Protein 6AKL (pdb70)

Structure (mmCIF, N/CA/C/O backbone):
data_6AKL
#
_entry.id   6AKL
#
_cell.length_a   39.282
_cell.length_b   42.382
_cell.length_c   91.228
_cell.angle_alpha   90.00
_cell.angle_beta   90.00
_cell.angle_gamma   90.00
#
_symmetry.space_group_name_H-M   'P 21 21 21'
#
loop_
_entity.id
_entity.type
_entity.pdbx_description
1 polymer 'Suppressor of IKBKE 1'
2 polymer Striatin-3
3 water water
#
loop_
_atom_site.group_PDB
_atom_site.id
_atom_site.type_symbol
_atom_site.label_atom_id
_atom_site.label_alt_id
_atom_site.label_comp_id
_atom_site.label_asym_id
_atom_site.label_entity_id
_atom_site.label_seq_id
_atom_site.pdbx_PDB_ins_code
_atom_site.Cartn_x
_atom_site.Cartn_y
_atom_site.Cartn_z
_atom_site.occupancy
_atom_site.B_iso_or_equiv
_atom_site.auth_seq_id
_atom_site.auth_comp_id
_atom_site.auth_asym_id
_atom_site.auth_atom_id
_atom_site.pdbx_PDB_model_num
ATOM 1 N N . SER A 1 1 ? 41.908 9.369 47.777 1.00 62.23 68 SER A N 1
ATOM 2 C CA . SER A 1 1 ? 41.093 8.209 47.434 1.00 58.06 68 SER A CA 1
ATOM 3 C C . SER A 1 1 ? 41.846 6.901 47.630 1.00 50.62 68 SER A C 1
ATOM 4 O O . SER A 1 1 ? 43.034 6.813 47.336 1.00 51.75 68 SER A O 1
ATOM 7 N N . THR A 1 2 ? 41.148 5.877 48.120 1.00 41.77 69 THR A N 1
ATOM 8 C CA . THR A 1 2 ? 41.737 4.552 48.237 1.00 38.28 69 THR A CA 1
ATOM 9 C C . THR A 1 2 ? 41.217 3.573 47.185 1.00 35.31 69 THR A C 1
ATOM 10 O O . THR A 1 2 ? 41.783 2.481 47.046 1.00 30.78 69 THR A O 1
ATOM 14 N N . MET A 1 3 ? 40.201 3.962 46.402 1.00 27.49 70 MET A N 1
ATOM 15 C CA . MET A 1 3 ? 39.542 3.085 45.436 1.00 31.81 70 MET A CA 1
ATOM 16 C C . MET A 1 3 ? 40.391 2.748 44.209 1.00 30.44 70 MET A C 1
ATOM 17 O O . MET A 1 3 ? 39.981 1.885 43.422 1.00 30.92 70 MET A O 1
ATOM 22 N N . ALA A 1 4 ? 41.527 3.411 44.012 1.00 28.20 71 ALA A N 1
ATOM 23 C CA . ALA A 1 4 ? 42.491 3.103 42.936 1.00 33.45 71 ALA A CA 1
ATOM 24 C C . ALA A 1 4 ? 41.856 3.453 41.592 1.00 25.94 71 ALA A C 1
ATOM 25 O O . ALA A 1 4 ? 41.337 4.575 41.464 1.00 25.81 71 ALA A O 1
ATOM 27 N N . LEU A 1 5 ? 41.887 2.546 40.601 1.00 26.27 72 LEU A N 1
ATOM 28 C CA . LEU A 1 5 ? 41.446 2.858 39.246 1.00 25.45 72 LEU A CA 1
ATOM 29 C C . LEU A 1 5 ? 39.990 3.281 39.194 1.00 24.87 72 LEU A C 1
ATOM 30 O O . LEU A 1 5 ? 39.578 3.977 38.255 1.00 24.73 72 LEU A O 1
ATOM 35 N N . LEU A 1 6 ? 39.190 2.824 40.152 1.00 25.03 73 LEU A N 1
ATOM 36 C CA . LEU A 1 6 ? 37.755 3.028 40.107 1.00 25.64 73 LEU A CA 1
ATOM 37 C C . LEU A 1 6 ? 37.300 4.239 40.899 1.00 25.58 73 LEU A C 1
ATOM 38 O O . LEU A 1 6 ? 36.090 4.469 40.998 1.00 26.04 73 LEU A O 1
ATOM 43 N N . SER A 1 7 ? 38.229 5.028 41.431 1.00 25.76 74 SER A N 1
ATOM 44 C CA . SER A 1 7 ? 37.855 6.285 42.065 1.00 27.41 74 SER A CA 1
ATOM 45 C C . SER A 1 7 ? 37.231 7.211 41.029 1.00 33.48 74 SER A C 1
ATOM 46 O O . SER A 1 7 ? 37.534 7.128 39.836 1.00 26.19 74 SER A O 1
ATOM 49 N N . GLN A 1 8 ? 36.360 8.110 41.496 1.00 22.19 75 GLN A N 1
ATOM 50 C CA . GLN A 1 8 ? 35.635 8.983 40.577 1.00 26.06 75 GLN A CA 1
ATOM 51 C C . GLN A 1 8 ? 36.587 9.832 39.744 1.00 33.14 75 GLN A C 1
ATOM 52 O O . GLN A 1 8 ? 36.387 9.998 38.533 1.00 29.99 75 GLN A O 1
ATOM 54 N N . GLU A 1 9 ? 37.624 10.389 40.374 1.00 29.47 76 GLU A N 1
ATOM 55 C CA . GLU A 1 9 ? 38.570 11.211 39.629 1.00 31.97 76 GLU A CA 1
ATOM 56 C C . GLU A 1 9 ? 39.359 10.369 38.634 1.00 29.84 76 GLU A C 1
ATOM 57 O O . GLU A 1 9 ? 39.578 10.792 37.491 1.00 25.38 76 GLU A O 1
ATOM 63 N N . ASN A 1 10 ? 39.759 9.156 39.029 1.00 24.07 77 ASN A N 1
ATOM 64 C CA . ASN A 1 10 ? 40.590 8.349 38.145 1.00 25.73 77 ASN A CA 1
ATOM 65 C C . ASN A 1 10 ? 39.798 7.792 36.975 1.00 21.93 77 ASN A C 1
ATOM 66 O O . ASN A 1 10 ? 40.349 7.665 35.879 1.00 22.75 77 ASN A O 1
ATOM 71 N N . THR A 1 11 ? 38.520 7.450 37.177 1.00 21.24 78 THR A N 1
ATOM 72 C CA . THR A 1 11 ? 37.718 7.018 36.036 1.00 18.57 78 THR A CA 1
ATOM 73 C C . THR A 1 11 ? 37.455 8.171 35.077 1.00 15.80 78 THR A C 1
ATOM 74 O O . THR A 1 11 ? 37.382 7.944 33.869 1.00 16.68 78 THR A O 1
ATOM 78 N N . GLN A 1 12 ? 37.283 9.402 35.584 1.00 14.64 79 GLN A N 1
ATOM 79 C CA . GLN A 1 12 ? 37.154 10.550 34.678 1.00 16.34 79 GLN A CA 1
ATOM 80 C C . GLN A 1 12 ? 38.402 10.704 33.825 1.00 15.57 79 GLN A C 1
ATOM 81 O O . GLN A 1 12 ? 38.326 10.923 32.606 1.00 14.86 79 GLN A O 1
ATOM 87 N N . ILE A 1 13 ? 39.568 10.633 34.468 1.00 17.20 80 ILE A N 1
ATOM 88 C CA . ILE A 1 13 ? 40.836 10.715 33.752 1.00 15.53 80 ILE A CA 1
ATOM 89 C C . ILE A 1 13 ? 40.952 9.582 32.739 1.00 13.76 80 ILE A C 1
ATOM 90 O O . ILE A 1 13 ? 41.295 9.809 31.574 1.00 14.34 80 ILE A O 1
ATOM 95 N N . ARG A 1 14 ? 40.690 8.342 33.182 1.00 14.60 81 ARG A N 1
ATOM 96 C CA . ARG A 1 14 ? 40.807 7.167 32.328 1.00 17.80 81 ARG A CA 1
ATOM 97 C C . ARG A 1 14 ? 39.861 7.248 31.133 1.00 20.75 81 ARG A C 1
ATOM 98 O O . ARG A 1 14 ? 40.244 6.898 30.010 1.00 16.59 81 ARG A O 1
ATOM 106 N N . ASP A 1 15 ? 38.621 7.708 31.351 1.00 12.55 82 ASP A N 1
ATOM 107 C CA . ASP A 1 15 ? 37.679 7.843 30.239 1.00 11.99 82 ASP A CA 1
ATOM 108 C C . ASP A 1 15 ? 38.156 8.871 29.223 1.00 14.93 82 ASP A C 1
ATOM 109 O O . ASP A 1 15 ? 37.990 8.677 28.008 1.00 12.22 82 ASP A O 1
ATOM 114 N N . LEU A 1 16 ? 38.712 9.991 29.705 1.00 11.17 83 LEU A N 1
ATOM 115 C CA . LEU A 1 16 ? 39.226 10.996 28.783 1.00 10.63 83 LEU A CA 1
ATOM 116 C C . LEU A 1 16 ? 40.449 10.469 28.043 1.00 12.31 83 LEU A C 1
ATOM 117 O O . LEU A 1 16 ? 40.601 10.687 26.840 1.00 10.93 83 LEU A O 1
ATOM 122 N N . GLN A 1 17 ? 41.336 9.762 28.743 1.00 13.91 84 GLN A N 1
ATOM 123 C CA . GLN A 1 17 ? 42.486 9.188 28.054 1.00 11.00 84 GLN A CA 1
ATOM 124 C C . GLN A 1 17 ? 42.043 8.180 26.995 1.00 10.81 84 GLN A C 1
ATOM 125 O O . GLN A 1 17 ? 42.614 8.136 25.903 1.00 14.62 84 GLN A O 1
ATOM 131 N N . GLN A 1 18 ? 41.045 7.346 27.312 1.00 11.11 85 GLN A N 1
ATOM 132 C CA . GLN A 1 18 ? 40.566 6.356 26.345 1.00 13.22 85 GLN A CA 1
ATOM 133 C C . GLN A 1 18 ? 39.948 7.030 25.117 1.00 12.90 85 GLN A C 1
ATOM 134 O O . GLN A 1 18 ? 40.193 6.607 23.983 1.00 10.05 85 GLN A O 1
ATOM 140 N N . GLU A 1 19 ? 39.118 8.065 25.323 1.00 9.90 86 GLU A N 1
ATOM 141 C CA . GLU A 1 19 ? 38.500 8.727 24.172 1.00 10.52 86 GLU A CA 1
ATOM 142 C C . GLU A 1 19 ? 39.541 9.468 23.352 1.00 9.98 86 GLU A C 1
ATOM 143 O O . GLU A 1 19 ? 39.487 9.473 22.111 1.00 8.44 86 GLU A O 1
ATOM 149 N N . ASN A 1 20 ? 40.503 10.098 24.024 1.00 9.05 87 ASN A N 1
ATOM 150 C CA . ASN A 1 20 ? 41.539 10.802 23.281 1.00 11.22 87 ASN A CA 1
ATOM 151 C C . ASN A 1 20 ? 42.355 9.821 22.446 1.00 10.14 87 ASN A C 1
ATOM 152 O O . ASN A 1 20 ? 42.747 10.127 21.309 1.00 8.68 87 ASN A O 1
ATOM 157 N N A ARG A 1 21 ? 42.601 8.627 22.998 0.60 10.25 88 ARG A N 1
ATOM 158 N N B ARG A 1 21 ? 42.602 8.621 22.979 0.40 10.12 88 ARG A N 1
ATOM 159 C CA A ARG A 1 21 ? 43.262 7.554 22.262 0.60 9.71 88 ARG A CA 1
ATOM 160 C CA B ARG A 1 21 ? 43.295 7.608 22.190 0.40 9.87 88 ARG A CA 1
ATOM 161 C C A ARG A 1 21 ? 42.456 7.138 21.036 0.60 9.95 88 ARG A C 1
ATOM 162 C C B ARG A 1 21 ? 42.455 7.157 21.001 0.40 10.62 88 ARG A C 1
ATOM 163 O O A ARG A 1 21 ? 43.017 6.928 19.957 0.60 11.18 88 ARG A O 1
ATOM 164 O O B ARG A 1 21 ? 42.989 6.941 19.909 0.40 11.01 88 ARG A O 1
ATOM 179 N N . GLU A 1 22 ? 41.140 7.004 21.182 1.00 9.07 89 GLU A N 1
ATOM 180 C CA . GLU A 1 22 ? 40.313 6.620 20.035 1.00 8.77 89 GLU A CA 1
ATOM 181 C C . GLU A 1 22 ? 40.356 7.692 18.956 1.00 8.06 89 GLU A C 1
ATOM 182 O O . GLU A 1 22 ? 40.357 7.376 17.755 1.00 7.85 89 GLU A O 1
ATOM 188 N N . LEU A 1 23 ? 40.344 8.965 19.373 1.00 7.80 90 LEU A N 1
ATOM 189 C CA . LEU A 1 23 ? 40.426 10.067 18.411 1.00 7.31 90 LEU A CA 1
ATOM 190 C C . LEU A 1 23 ? 41.775 10.066 17.702 1.00 7.27 90 LEU A C 1
ATOM 191 O O . LEU A 1 23 ? 41.845 10.258 16.475 1.00 8.40 90 LEU A O 1
ATOM 196 N N A TRP A 1 24 ? 42.857 9.828 18.445 0.54 7.91 91 TRP A N 1
ATOM 197 N N B TRP A 1 24 ? 42.862 9.871 18.456 0.46 8.60 91 TRP A N 1
ATOM 198 C CA A TRP A 1 24 ? 44.180 9.765 17.829 0.54 12.44 91 TRP A CA 1
ATOM 199 C CA B TRP A 1 24 ? 44.186 9.750 17.847 0.46 12.74 91 TRP A CA 1
ATOM 200 C C A TRP A 1 24 ? 44.274 8.607 16.838 0.54 12.05 91 TRP A C 1
ATOM 201 C C B TRP A 1 24 ? 44.199 8.636 16.808 0.46 11.64 91 TRP A C 1
ATOM 202 O O A TRP A 1 24 ? 44.873 8.739 15.765 0.54 11.21 91 TRP A O 1
ATOM 203 O O B TRP A 1 24 ? 44.661 8.824 15.677 0.46 9.87 91 TRP A O 1
ATOM 224 N N . ILE A 1 25 ? 43.686 7.460 17.179 1.00 10.12 92 ILE A N 1
ATOM 225 C CA . ILE A 1 25 ? 43.679 6.324 16.257 1.00 8.50 92 ILE A CA 1
ATOM 226 C C . ILE A 1 25 ? 42.876 6.648 15.006 1.00 12.06 92 ILE A C 1
ATOM 227 O O . ILE A 1 25 ? 43.285 6.304 13.892 1.00 10.02 92 ILE A O 1
ATOM 232 N N A SER A 1 26 ? 41.732 7.312 15.167 0.69 9.41 93 SER A N 1
ATOM 233 N N B SER A 1 26 ? 41.732 7.310 15.178 0.31 9.65 93 SER A N 1
ATOM 234 C CA A SER A 1 26 ? 40.945 7.680 13.989 0.69 8.52 93 SER A CA 1
ATOM 235 C CA B SER A 1 26 ? 40.926 7.715 14.029 0.31 9.34 93 SER A CA 1
ATOM 236 C C A SER A 1 26 ? 41.687 8.691 13.125 0.69 7.83 93 SER A C 1
ATOM 237 C C B SER A 1 26 ? 41.684 8.687 13.139 0.31 8.42 93 SER A C 1
ATOM 238 O O A SER A 1 26 ? 41.612 8.631 11.892 0.69 8.13 93 SER A O 1
ATOM 239 O O B SER A 1 26 ? 41.612 8.600 11.907 0.31 8.37 93 SER A O 1
ATOM 244 N N . LEU A 1 27 ? 42.415 9.623 13.743 1.00 6.72 94 LEU A N 1
ATOM 245 C CA . LEU A 1 27 ? 43.218 10.557 12.950 1.00 6.73 94 LEU A CA 1
ATOM 246 C C . LEU A 1 27 ? 44.265 9.822 12.121 1.00 7.59 94 LEU A C 1
ATOM 247 O O . LEU A 1 27 ? 44.465 10.131 10.931 1.00 8.59 94 LEU A O 1
ATOM 252 N N . GLU A 1 28 ? 44.977 8.875 12.742 1.00 9.89 95 GLU A N 1
ATOM 253 C CA . GLU A 1 28 ? 45.961 8.082 12.007 1.00 12.51 95 GLU A CA 1
ATOM 254 C C . GLU A 1 28 ? 45.301 7.303 10.881 1.00 12.41 95 GLU A C 1
ATOM 255 O O . GLU A 1 28 ? 45.847 7.208 9.776 1.00 13.96 95 GLU A O 1
ATOM 261 N N . GLU A 1 29 ? 44.117 6.747 11.139 1.00 10.89 96 GLU A N 1
ATOM 262 C CA . GLU A 1 29 ? 43.392 6.025 10.099 1.00 9.23 96 GLU A CA 1
ATOM 263 C C . GLU A 1 29 ? 43.004 6.941 8.942 1.00 10.27 96 GLU A C 1
ATOM 264 O O . GLU A 1 29 ? 43.099 6.548 7.771 1.00 12.95 96 GLU A O 1
ATOM 270 N N . HIS A 1 30 ? 42.571 8.163 9.248 1.00 8.05 97 HIS A N 1
ATOM 271 C CA . HIS A 1 30 ? 42.266 9.138 8.204 1.00 8.92 97 HIS A CA 1
ATOM 272 C C . HIS A 1 30 ? 43.507 9.507 7.390 1.00 8.89 97 HIS A C 1
ATOM 273 O O . HIS A 1 30 ? 43.434 9.610 6.165 1.00 9.87 97 HIS A O 1
ATOM 280 N N . GLN A 1 31 ? 44.653 9.739 8.047 1.00 12.73 98 GLN A N 1
ATOM 281 C CA . GLN A 1 31 ? 45.871 10.047 7.285 1.00 10.00 98 GLN A CA 1
ATOM 282 C C . GLN A 1 31 ? 46.312 8.860 6.430 1.00 10.47 98 GLN A C 1
ATOM 283 O O . GLN A 1 31 ? 46.744 9.044 5.286 1.00 14.23 98 GLN A O 1
ATOM 289 N N . ASP A 1 32 ? 46.198 7.628 6.945 1.00 10.67 99 ASP A N 1
ATOM 290 C CA . ASP A 1 32 ? 46.526 6.460 6.124 1.00 17.27 99 ASP A CA 1
ATOM 291 C C . ASP A 1 32 ? 45.629 6.391 4.894 1.00 13.22 99 ASP A C 1
ATOM 292 O O . ASP A 1 32 ? 46.098 6.154 3.768 1.00 17.05 99 ASP A O 1
ATOM 297 N N . ALA A 1 33 ? 44.322 6.582 5.094 1.00 14.63 100 ALA A N 1
ATOM 298 C CA . ALA A 1 33 ? 43.380 6.572 3.978 1.00 15.30 100 ALA A CA 1
ATOM 299 C C . ALA A 1 33 ? 43.674 7.685 2.975 1.00 15.31 100 ALA A C 1
ATOM 300 O O . ALA A 1 33 ? 43.581 7.474 1.759 1.00 15.61 100 ALA A O 1
ATOM 302 N N . LEU A 1 34 ? 43.995 8.884 3.461 1.00 11.41 101 LEU A N 1
ATOM 303 C CA . LEU A 1 34 ? 44.282 10.003 2.565 1.00 9.33 101 LEU A CA 1
ATOM 304 C C . LEU A 1 34 ? 45.517 9.741 1.710 1.00 10.97 101 LEU A C 1
ATOM 305 O O . LEU A 1 34 ? 45.526 10.038 0.509 1.00 12.70 101 LEU A O 1
ATOM 310 N N . GLU A 1 35 ? 46.587 9.206 2.295 1.00 12.43 102 GLU A N 1
ATOM 311 C CA . GLU A 1 35 ? 47.755 9.028 1.435 1.00 11.29 102 GLU A CA 1
ATOM 312 C C . GLU A 1 35 ? 47.533 7.881 0.455 1.00 16.69 102 GLU A C 1
ATOM 313 O O . GLU A 1 35 ? 48.071 7.906 -0.655 1.00 16.95 102 GLU A O 1
ATOM 319 N N . LEU A 1 36 ? 46.671 6.918 0.798 1.00 13.34 103 LEU A N 1
ATOM 320 C CA . LEU A 1 36 ? 46.359 5.846 -0.141 1.00 19.44 103 LEU A CA 1
ATOM 321 C C . LEU A 1 36 ? 45.497 6.347 -1.300 1.00 20.52 103 LEU A C 1
ATOM 322 O O . LEU A 1 36 ? 45.734 5.979 -2.463 1.00 20.32 103 LEU A O 1
ATOM 327 N N A ILE A 1 37 ? 44.487 7.168 -1.009 0.56 18.34 104 ILE A N 1
ATOM 328 N N B ILE A 1 37 ? 44.499 7.187 -1.013 0.44 18.37 104 ILE A N 1
ATOM 329 C CA A ILE A 1 37 ? 43.655 7.716 -2.078 0.56 13.84 104 ILE A CA 1
ATOM 330 C CA B ILE A 1 37 ? 43.653 7.706 -2.087 0.44 14.24 104 ILE A CA 1
ATOM 331 C C A ILE A 1 37 ? 44.468 8.659 -2.959 0.56 14.95 104 ILE A C 1
ATOM 332 C C B ILE A 1 37 ? 44.417 8.710 -2.947 0.44 14.56 104 ILE A C 1
ATOM 333 O O A ILE A 1 37 ? 44.342 8.641 -4.193 0.56 13.24 104 ILE A O 1
ATOM 334 O O B ILE A 1 37 ? 44.196 8.789 -4.164 0.44 15.08 104 ILE A O 1
ATOM 343 N N . MET A 1 38 ? 45.339 9.469 -2.354 1.00 12.08 105 MET A N 1
ATOM 344 C CA . MET A 1 38 ? 46.165 10.368 -3.156 1.00 14.33 105 MET A CA 1
ATOM 345 C C . MET A 1 38 ? 47.064 9.585 -4.099 1.00 14.79 105 MET A C 1
ATOM 346 O O . MET A 1 38 ? 47.301 10.022 -5.229 1.00 16.04 105 MET A O 1
ATOM 351 N N A SER A 1 39 ? 47.548 8.418 -3.670 0.34 15.10 106 SER A N 1
ATOM 352 N N B SER A 1 39 ? 47.568 8.424 -3.657 0.66 13.72 106 SER A N 1
ATOM 353 C CA A SER A 1 39 ? 48.372 7.600 -4.554 0.34 16.04 106 SER A CA 1
ATOM 354 C CA B SER A 1 39 ? 48.367 7.580 -4.551 0.66 14.80 106 SER A CA 1
ATOM 355 C C A SER A 1 39 ? 47.570 7.094 -5.749 0.34 18.66 106 SER A C 1
ATOM 356 C C B SER A 1 39 ? 47.551 7.146 -5.761 0.66 18.71 106 SER A C 1
ATOM 357 O O A SER A 1 39 ? 48.092 7.026 -6.869 0.34 19.02 106 SER A O 1
ATOM 358 O O B SER A 1 39 ? 48.042 7.174 -6.897 0.66 18.92 106 SER A O 1
ATOM 363 N N . LYS A 1 40 ? 46.303 6.734 -5.533 1.00 18.84 107 LYS A N 1
ATOM 364 C CA . LYS A 1 40 ? 45.450 6.313 -6.644 1.00 18.89 107 LYS A CA 1
ATOM 365 C C . LYS A 1 40 ? 45.081 7.496 -7.532 1.00 22.34 107 LYS A C 1
ATOM 366 O O . LYS A 1 40 ? 45.050 7.368 -8.765 1.00 21.79 107 LYS A O 1
ATOM 372 N N . TYR A 1 41 ? 44.807 8.656 -6.923 1.00 17.02 108 TYR A N 1
ATOM 373 C CA . TYR A 1 41 ? 44.499 9.859 -7.694 1.00 16.13 108 TYR A CA 1
ATOM 374 C C . TYR A 1 41 ? 45.613 10.186 -8.683 1.00 20.32 108 TYR A C 1
ATOM 375 O O . TYR A 1 41 ? 45.353 10.526 -9.846 1.00 21.58 108 TYR A O 1
ATOM 384 N N . ARG A 1 42 ? 46.865 10.131 -8.230 1.00 16.52 109 ARG A N 1
ATOM 385 C CA . ARG A 1 42 ? 47.959 10.472 -9.134 1.00 18.62 109 ARG A CA 1
ATOM 386 C C . ARG A 1 42 ? 48.074 9.466 -10.276 1.00 30.30 109 ARG A C 1
ATOM 387 O O . ARG A 1 42 ? 48.280 9.854 -11.431 1.00 24.58 109 ARG A O 1
ATOM 395 N N . LYS A 1 43 ? 47.938 8.172 -9.980 1.00 20.88 110 LYS A N 1
ATOM 396 C CA . LYS A 1 43 ? 47.963 7.172 -11.046 1.00 21.47 110 LYS A CA 1
ATOM 397 C C . LYS A 1 43 ? 46.868 7.434 -12.073 1.00 27.02 110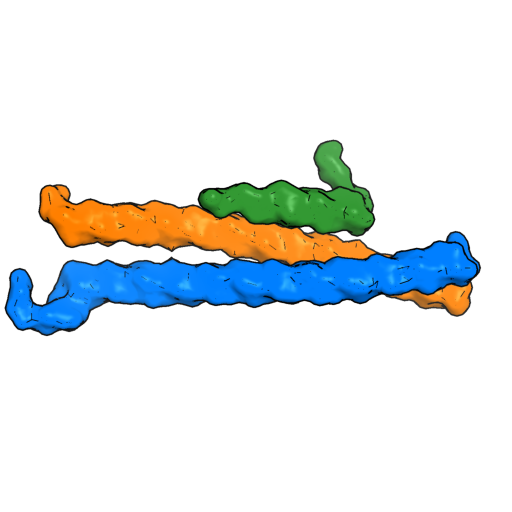 LYS A C 1
ATOM 398 O O . LYS A 1 43 ? 47.123 7.464 -13.284 1.00 33.72 110 LYS A O 1
ATOM 404 N N . GLN A 1 44 ? 45.631 7.603 -11.604 1.00 18.42 111 GLN A N 1
ATOM 405 C CA . GLN A 1 44 ? 44.511 7.855 -12.507 1.00 22.00 111 GLN A CA 1
ATOM 406 C C . GLN A 1 44 ? 44.730 9.121 -13.328 1.00 21.50 111 GLN A C 1
ATOM 407 O O . GLN A 1 44 ? 44.339 9.178 -14.503 1.00 30.17 111 GLN A O 1
ATOM 413 N N . MET A 1 45 ? 45.396 10.124 -12.748 1.00 21.49 112 MET A N 1
ATOM 414 C CA . MET A 1 45 ? 45.677 11.361 -13.472 1.00 27.50 112 MET A CA 1
ATOM 415 C C . MET A 1 45 ? 46.649 11.126 -14.621 1.00 26.28 112 MET A C 1
ATOM 416 O O . MET A 1 45 ? 46.537 11.757 -15.678 1.00 28.14 112 MET A O 1
ATOM 421 N N . LEU A 1 46 ? 47.623 10.237 -14.425 1.00 22.23 113 LEU A N 1
ATOM 422 C CA . LEU A 1 46 ? 48.503 9.863 -15.531 1.00 28.99 113 LEU A CA 1
ATOM 423 C C . LEU A 1 46 ? 47.724 9.175 -16.646 1.00 35.12 113 LEU A C 1
ATOM 424 O O . LEU A 1 46 ? 47.928 9.467 -17.833 1.00 36.32 113 LEU A O 1
ATOM 429 N N . GLN A 1 47 ? 46.832 8.247 -16.289 1.00 33.57 114 GLN A N 1
ATOM 430 C CA . GLN A 1 47 ? 46.013 7.598 -17.310 1.00 38.34 114 GLN A CA 1
ATOM 431 C C . GLN A 1 47 ? 45.126 8.606 -18.031 1.00 42.40 114 GLN A C 1
ATOM 432 O O . GLN A 1 47 ? 44.926 8.511 -19.249 1.00 38.46 114 GLN A O 1
ATOM 438 N N . LEU A 1 48 ? 44.594 9.583 -17.294 1.00 38.70 115 LEU A N 1
ATOM 439 C CA . LEU A 1 48 ? 43.733 10.600 -17.892 1.00 41.75 115 LEU A CA 1
ATOM 440 C C . LEU A 1 48 ? 44.505 11.471 -18.880 1.00 43.15 115 LEU A C 1
ATOM 441 O O . LEU A 1 48 ? 44.072 11.665 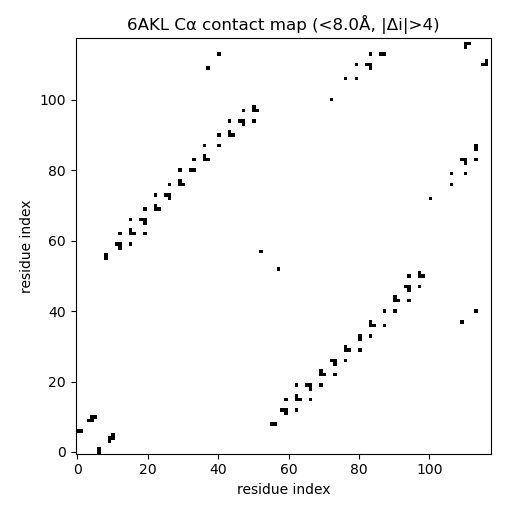-20.021 1.00 45.22 115 LEU A O 1
ATOM 446 N N . MET A 1 49 ? 45.653 12.007 -18.457 1.00 41.37 116 MET A N 1
ATOM 447 C CA . MET A 1 49 ? 46.465 12.822 -19.353 1.00 49.30 116 MET A CA 1
ATOM 448 C C . MET A 1 49 ? 47.031 12.013 -20.514 1.00 56.52 116 MET A C 1
ATOM 449 O O . MET A 1 49 ? 47.369 12.594 -21.551 1.00 56.96 116 MET A O 1
ATOM 451 N N . VAL A 1 50 ? 47.141 10.692 -20.362 1.00 57.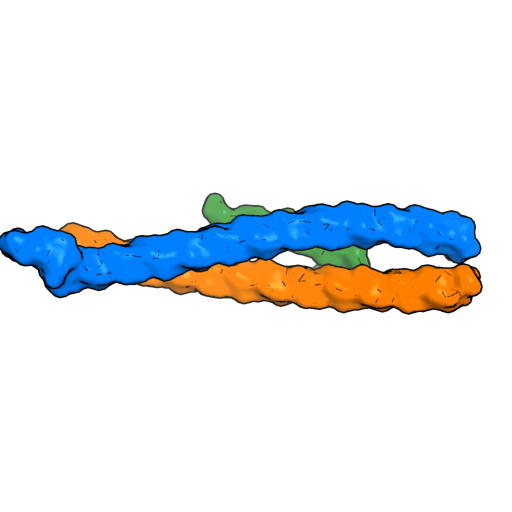12 117 VAL A N 1
ATOM 452 C CA . VAL A 1 50 ? 47.613 9.842 -21.450 1.00 60.66 117 VAL A CA 1
ATOM 453 C C . VAL A 1 50 ? 46.523 9.659 -22.498 1.00 67.90 117 VAL A C 1
ATOM 454 O O . VAL A 1 50 ? 46.770 9.789 -23.703 1.00 75.20 117 VAL A O 1
ATOM 458 N N . ALA A 1 51 ? 45.298 9.364 -22.058 1.00 61.92 118 ALA A N 1
ATOM 459 C CA . ALA A 1 51 ? 44.192 9.214 -22.998 1.00 61.69 118 ALA A CA 1
ATOM 460 C C . ALA A 1 51 ? 43.693 10.564 -23.500 1.00 67.54 118 ALA A C 1
ATOM 461 O O . ALA A 1 51 ? 43.432 10.724 -24.697 1.00 73.39 118 ALA A O 1
ATOM 463 N N . LYS A 1 52 ? 43.569 11.545 -22.611 1.00 72.52 119 LYS A N 1
ATOM 464 C CA . LYS A 1 52 ? 43.008 12.845 -22.969 1.00 78.22 119 LYS A CA 1
ATOM 465 C C . LYS A 1 52 ? 44.012 13.971 -22.755 1.00 80.93 119 LYS A C 1
ATOM 466 O O . LYS A 1 52 ? 43.630 15.090 -22.408 1.00 82.31 119 LYS A O 1
ATOM 468 N N . LEU B 1 6 ? 41.479 2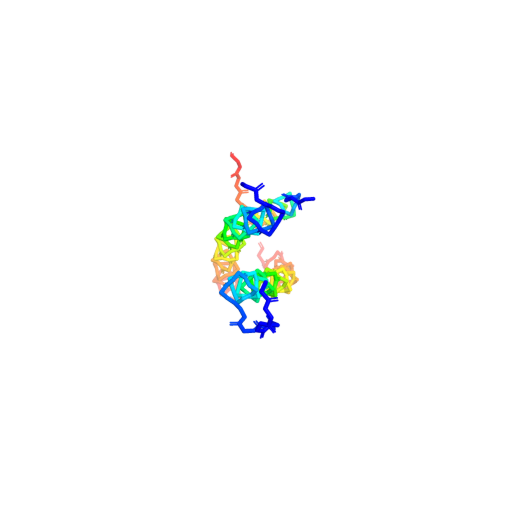3.314 41.537 1.00 74.58 73 LEU B N 1
ATOM 469 C CA . LEU B 1 6 ? 41.836 22.892 42.886 1.00 72.25 73 LEU B CA 1
ATOM 470 C C . LEU B 1 6 ? 43.125 22.069 42.894 1.00 72.59 73 LEU B C 1
ATOM 471 O O . LEU B 1 6 ? 44.225 22.622 42.960 1.00 76.01 73 LEU B O 1
ATOM 473 N N . SER B 1 7 ? 42.976 20.747 42.819 1.00 64.56 74 SER B N 1
ATOM 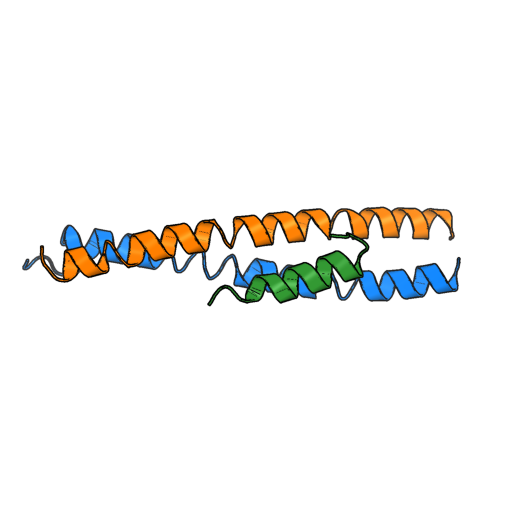474 C CA . SER B 1 7 ? 44.092 19.818 42.911 1.00 60.60 74 SER B CA 1
ATOM 475 C C . SER B 1 7 ? 44.703 19.564 41.534 1.00 53.27 74 SER B C 1
ATOM 476 O O . SER B 1 7 ? 44.260 20.104 40.517 1.00 43.67 74 SER B O 1
ATOM 479 N N . GLN B 1 8 ? 45.726 18.704 41.494 1.00 47.57 75 GLN B N 1
ATOM 480 C CA . GLN B 1 8 ? 46.386 18.414 40.225 1.00 54.26 75 GLN B CA 1
ATOM 481 C C . GLN B 1 8 ? 45.604 17.404 39.390 1.00 47.72 75 GLN B C 1
ATOM 482 O O . GLN B 1 8 ? 45.729 17.397 38.160 1.00 38.68 75 GLN B O 1
ATOM 488 N N . GLU B 1 9 ? 44.794 16.554 40.025 1.00 40.79 76 GLU B N 1
ATOM 489 C CA . GLU B 1 9 ? 43.894 15.699 39.258 1.00 42.78 76 GLU B CA 1
ATOM 490 C C . GLU B 1 9 ? 42.871 16.539 38.507 1.00 34.76 76 GLU B C 1
ATOM 491 O O . GLU B 1 9 ? 42.520 16.230 37.359 1.00 30.05 76 GLU B O 1
ATOM 497 N N . ASN B 1 10 ? 42.382 17.610 39.136 1.00 32.36 77 ASN B N 1
ATOM 498 C CA . ASN B 1 10 ? 41.493 18.526 38.430 1.00 36.04 77 ASN B CA 1
ATOM 499 C C . ASN B 1 10 ? 42.215 19.236 37.297 1.00 34.13 77 ASN B C 1
ATOM 500 O O . ASN B 1 10 ? 41.617 19.486 36.244 1.00 24.06 77 ASN B O 1
ATOM 505 N N . THR B 1 11 ? 43.496 19.561 37.487 1.00 31.62 78 THR B N 1
ATOM 506 C CA . THR B 1 11 ? 44.263 20.152 36.399 1.00 26.76 78 THR B CA 1
ATOM 507 C C . THR B 1 11 ? 44.445 19.156 35.261 1.00 21.29 78 THR B C 1
ATOM 508 O O . THR B 1 11 ? 44.302 19.520 34.087 1.00 23.53 78 THR B O 1
ATOM 512 N N . GLN B 1 12 ? 44.727 17.890 35.591 1.00 24.41 79 GLN B N 1
ATOM 513 C CA . GLN B 1 12 ? 44.904 16.873 34.556 1.00 24.32 79 GLN B CA 1
ATOM 514 C C . GLN B 1 12 ? 43.604 16.633 33.798 1.00 26.02 79 GLN B C 1
ATOM 515 O O . GLN B 1 12 ? 43.615 16.435 32.579 1.00 18.29 79 GLN B O 1
ATOM 521 N N . ILE B 1 13 ? 42.469 16.678 34.495 1.00 17.87 80 ILE B N 1
ATOM 522 C CA . ILE B 1 13 ? 41.181 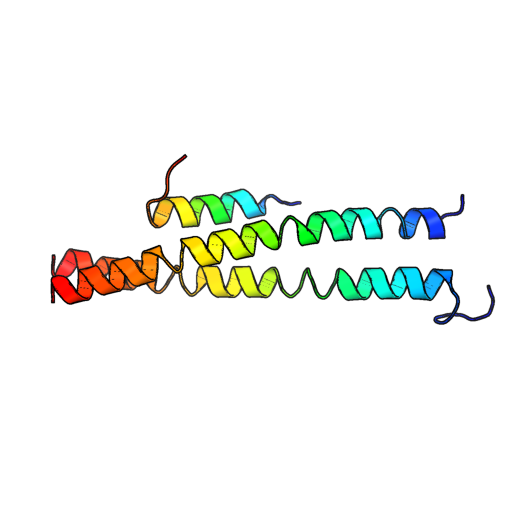16.542 33.818 1.00 19.87 80 ILE B CA 1
ATOM 523 C C . ILE B 1 13 ? 40.951 17.707 32.863 1.00 16.66 80 ILE B C 1
ATOM 524 O O . ILE B 1 13 ? 40.538 17.516 31.714 1.00 15.49 80 ILE B O 1
ATOM 529 N N A ARG B 1 14 ? 41.216 18.937 33.320 0.53 16.60 81 ARG B N 1
ATOM 530 N N B ARG B 1 14 ? 41.201 18.938 33.328 0.47 16.31 81 ARG B N 1
ATOM 531 C CA A ARG B 1 14 ? 40.987 20.097 32.462 0.53 16.13 81 ARG B CA 1
ATOM 532 C CA B ARG B 1 14 ? 40.997 20.102 32.471 0.47 15.92 81 ARG B CA 1
ATOM 533 C C A ARG B 1 14 ? 41.889 20.059 31.238 0.53 15.85 81 ARG B C 1
ATOM 534 C C B ARG B 1 14 ? 41.881 20.029 31.235 0.47 15.96 81 ARG B C 1
ATOM 535 O O A ARG B 1 14 ? 41.458 20.410 30.132 0.53 15.44 81 ARG B O 1
ATOM 536 O O B ARG B 1 14 ? 41.429 20.327 30.122 0.47 14.61 81 ARG B O 1
ATOM 551 N N . ASP B 1 15 ? 43.142 19.622 31.413 1.00 15.94 82 ASP B N 1
ATOM 552 C CA . ASP B 1 15 ? 44.056 19.494 30.274 1.00 16.79 82 ASP B CA 1
ATOM 553 C C . ASP B 1 15 ? 43.574 18.437 29.285 1.00 15.86 82 ASP B C 1
ATOM 554 O O . ASP B 1 15 ? 43.678 18.618 28.064 1.00 14.43 82 ASP B O 1
ATOM 559 N N . LEU B 1 16 ? 43.061 17.316 29.802 1.00 12.34 83 LEU B N 1
ATOM 560 C CA . LEU B 1 16 ? 42.574 16.253 28.933 1.00 11.65 83 LEU B CA 1
ATOM 561 C C . LEU B 1 16 ? 41.307 16.674 28.210 1.00 10.72 83 LEU B C 1
ATOM 562 O O . LEU B 1 16 ? 41.083 16.261 27.064 1.00 10.07 83 LEU B O 1
ATOM 567 N N . GLN B 1 17 ? 40.455 17.473 28.859 1.00 10.82 84 GLN B N 1
ATOM 568 C CA . GLN B 1 17 ? 39.255 17.945 28.170 1.00 11.22 84 GLN B CA 1
ATOM 569 C C . GLN B 1 17 ? 39.608 18.912 27.052 1.00 10.49 84 GLN B C 1
ATOM 570 O O . GLN B 1 17 ? 39.031 18.848 25.963 1.00 9.52 84 GLN B O 1
ATOM 576 N N . GLN B 1 18 ? 40.566 19.805 27.297 1.00 10.35 85 GLN B N 1
ATOM 577 C CA . GLN B 1 18 ? 41.009 20.700 26.236 1.00 10.56 85 GLN B CA 1
ATOM 578 C C . GLN B 1 18 ? 41.619 19.907 25.083 1.00 11.29 85 GLN B C 1
ATOM 579 O O . GLN B 1 18 ? 41.369 20.211 23.910 1.00 10.11 85 GLN B O 1
ATOM 585 N N . GLU B 1 19 ? 42.422 18.884 25.394 1.00 9.94 86 GLU B N 1
ATOM 586 C CA . GLU B 1 19 ? 43.001 18.069 24.329 1.00 9.65 86 GLU B CA 1
ATOM 587 C C . GLU B 1 19 ? 41.918 17.326 23.554 1.00 10.00 86 GLU B C 1
ATOM 588 O O . GLU B 1 19 ? 41.985 17.223 22.318 1.00 8.82 86 GLU B O 1
ATOM 594 N N . ASN B 1 20 ? 40.901 16.822 24.264 1.00 8.72 87 ASN B N 1
ATOM 595 C CA . ASN B 1 20 ? 39.757 16.170 23.620 1.00 8.20 87 ASN B CA 1
ATOM 596 C C . ASN B 1 20 ? 39.078 17.108 22.623 1.00 7.72 87 ASN B C 1
ATOM 597 O O . ASN B 1 20 ? 38.794 16.730 21.486 1.00 7.30 87 ASN B O 1
ATOM 602 N N . ARG B 1 21 ? 38.822 18.354 23.036 1.00 7.95 88 ARG B N 1
ATOM 603 C CA . ARG B 1 21 ? 38.184 19.297 22.116 1.00 8.03 88 ARG B CA 1
ATOM 604 C C . ARG B 1 21 ? 39.052 19.541 20.891 1.00 8.46 88 ARG B C 1
ATOM 605 O O . ARG B 1 21 ? 38.541 19.665 19.777 1.00 7.67 88 ARG B O 1
ATOM 613 N N . GLU B 1 22 ? 40.365 19.637 21.091 1.00 7.91 89 GLU B N 1
ATOM 614 C CA . GLU B 1 22 ? 41.293 19.861 19.986 1.00 7.97 89 GLU B CA 1
ATOM 615 C C . GLU B 1 22 ? 41.273 18.686 19.025 1.00 9.69 89 GLU B C 1
ATOM 616 O O . GLU B 1 22 ? 41.319 18.859 17.803 1.00 8.14 89 GLU B O 1
ATOM 622 N N . LEU B 1 23 ? 41.278 17.477 19.576 1.00 7.38 90 LEU B N 1
ATOM 623 C CA . LEU B 1 23 ? 41.269 16.281 18.736 1.00 7.13 90 LEU B CA 1
ATOM 624 C C . LEU B 1 23 ? 39.981 16.175 17.934 1.00 6.93 90 LEU B C 1
ATOM 625 O O . LEU B 1 23 ? 40.004 15.765 16.757 1.00 7.47 90 LEU B O 1
ATOM 630 N N . TRP B 1 24 ? 38.834 16.505 18.544 1.00 6.54 91 TRP B N 1
ATOM 631 C CA . TRP B 1 24 ? 37.591 16.459 17.770 1.00 6.42 91 TRP B CA 1
ATOM 632 C C . TRP B 1 24 ? 37.642 17.444 16.609 1.00 10.60 91 TRP B C 1
ATOM 633 O O . TRP B 1 24 ? 37.175 17.133 15.507 1.00 8.51 91 TRP B O 1
ATOM 644 N N . ILE B 1 25 ? 38.227 18.622 16.829 1.00 6.46 92 ILE B N 1
ATOM 645 C CA . ILE B 1 25 ? 38.347 19.622 15.760 1.00 7.26 92 ILE B CA 1
ATOM 646 C C . ILE B 1 25 ? 39.236 19.103 14.636 1.00 8.07 92 ILE B C 1
ATOM 647 O O . ILE B 1 25 ? 38.905 19.233 13.449 1.00 7.25 92 ILE B O 1
ATOM 652 N N A SER B 1 26 ? 40.378 18.515 14.986 0.70 6.96 93 SER B N 1
ATOM 653 N N B SER B 1 26 ? 40.372 18.503 14.996 0.30 6.59 93 SER B N 1
ATOM 654 C CA A SER B 1 26 ? 41.260 17.984 13.949 0.70 9.25 93 SER B CA 1
ATOM 655 C CA B SER B 1 26 ? 41.285 17.972 13.988 0.30 8.73 93 SER B CA 1
ATOM 656 C C A SER B 1 26 ? 40.587 16.854 13.176 0.70 9.72 93 SER B C 1
ATOM 657 C C B SER B 1 26 ? 40.644 16.833 13.203 0.30 8.86 93 SER B C 1
ATOM 658 O O A SER B 1 26 ? 40.746 16.738 11.952 0.70 6.39 93 SER B O 1
ATOM 659 O O B SER B 1 26 ? 40.871 16.695 11.993 0.30 8.67 93 SER B O 1
ATOM 664 N N . LEU B 1 27 ? 39.835 16.009 13.869 1.00 6.73 94 LEU B N 1
ATOM 665 C CA . LEU B 1 27 ? 39.191 14.897 13.174 1.00 6.04 94 LEU B CA 1
ATOM 666 C C . LEU B 1 27 ? 38.147 15.419 12.193 1.00 6.98 94 LEU B C 1
ATOM 667 O O . LEU B 1 27 ? 38.021 14.893 11.079 1.00 8.15 94 LEU B O 1
ATOM 672 N N . GLU B 1 28 ? 37.436 16.488 12.569 1.00 5.86 95 GLU B N 1
ATOM 673 C CA . GLU B 1 28 ? 36.487 17.112 11.653 1.00 8.72 95 GLU B CA 1
ATOM 674 C C . GLU B 1 28 ? 37.190 17.597 10.397 1.00 7.08 95 GLU B C 1
ATOM 675 O O . GLU B 1 28 ? 36.691 17.400 9.282 1.00 7.10 95 GLU B O 1
ATOM 681 N N . GLU B 1 29 ? 38.352 18.227 10.563 1.00 6.24 96 GLU B N 1
ATOM 682 C CA . GLU B 1 29 ? 39.102 18.708 9.404 1.00 6.57 96 GLU B CA 1
ATOM 683 C C . GLU B 1 29 ? 39.583 17.544 8.542 1.00 8.67 96 GLU B C 1
ATOM 684 O O . GLU B 1 29 ? 39.509 17.614 7.311 1.00 7.57 96 GLU B O 1
ATOM 690 N N . HIS B 1 30 ? 40.075 16.464 9.166 1.00 6.36 97 HIS B N 1
ATOM 691 C CA . HIS B 1 30 ? 40.513 15.300 8.387 1.00 6.54 97 HIS B CA 1
ATOM 692 C C . HIS B 1 30 ? 39.344 14.626 7.675 1.00 7.12 97 HIS B C 1
ATOM 693 O O . HIS B 1 30 ? 39.481 14.181 6.524 1.00 8.54 97 HIS B O 1
ATOM 700 N N . GLN B 1 31 ? 38.189 14.520 8.334 1.00 9.44 98 GLN B N 1
ATOM 701 C CA . GLN B 1 31 ? 37.036 13.913 7.668 1.00 7.60 98 GLN B CA 1
ATOM 702 C C . GLN B 1 31 ? 36.576 14.766 6.487 1.00 9.94 98 GLN B C 1
ATOM 703 O O . GLN B 1 31 ? 36.272 14.232 5.422 1.00 10.43 98 GLN B O 1
ATOM 709 N N . ASP B 1 32 ? 36.551 16.092 6.653 1.00 8.61 99 ASP B N 1
ATOM 710 C CA . ASP B 1 32 ? 36.156 16.986 5.565 1.00 7.78 99 ASP B CA 1
ATOM 711 C C . ASP B 1 32 ? 37.132 16.889 4.399 1.00 8.76 99 ASP B C 1
ATOM 712 O O . ASP B 1 32 ? 36.723 16.828 3.238 1.00 10.38 99 ASP B O 1
ATOM 717 N N . ALA B 1 33 ? 38.436 16.908 4.695 1.00 7.05 100 ALA B N 1
ATOM 718 C CA . ALA B 1 33 ? 39.421 16.779 3.626 1.00 9.62 100 ALA B CA 1
ATOM 719 C C . ALA B 1 33 ? 39.258 15.456 2.889 1.00 11.88 100 ALA B C 1
ATOM 720 O O . ALA B 1 33 ? 39.341 15.413 1.656 1.00 8.67 100 ALA B O 1
ATOM 722 N N . LEU B 1 34 ? 39.036 14.361 3.623 1.00 7.60 101 LEU B N 1
ATOM 723 C CA . LEU B 1 34 ? 38.902 13.073 2.958 1.00 8.91 101 LEU B CA 1
ATOM 724 C C . LEU B 1 34 ? 37.680 13.073 2.051 1.00 10.39 101 LEU B C 1
ATOM 725 O O . LEU B 1 34 ? 37.735 12.574 0.919 1.00 10.17 101 LEU B O 1
ATOM 730 N N . GLU B 1 35 ? 36.574 13.662 2.516 1.00 8.60 102 GLU B N 1
ATOM 731 C CA . GLU B 1 35 ? 35.371 13.745 1.685 1.00 9.02 102 GLU B CA 1
ATOM 732 C C . GLU B 1 35 ? 35.612 14.578 0.426 1.00 10.31 102 GLU B C 1
ATOM 733 O O . GLU B 1 35 ? 35.155 14.208 -0.661 1.00 9.94 102 GLU B O 1
ATOM 739 N N . LEU B 1 36 ? 36.315 15.708 0.554 1.00 8.46 103 LEU B N 1
ATOM 740 C CA . LEU B 1 36 ? 36.589 16.552 -0.610 1.00 9.30 103 LEU B CA 1
ATOM 741 C C . LEU B 1 36 ? 37.502 15.836 -1.606 1.00 10.96 103 LEU B C 1
ATOM 742 O O . LEU B 1 36 ? 37.293 15.919 -2.828 1.00 10.99 103 LEU B O 1
ATOM 747 N N . ILE B 1 37 ? 38.501 15.107 -1.105 1.00 9.06 104 ILE B N 1
ATOM 748 C CA . ILE B 1 37 ? 39.424 14.407 -2.009 1.00 9.62 104 ILE B CA 1
ATOM 749 C C . ILE B 1 37 ? 38.732 13.237 -2.680 1.00 10.19 104 ILE B C 1
ATOM 750 O O . ILE B 1 37 ? 38.930 12.987 -3.876 1.00 11.48 104 ILE B O 1
ATOM 755 N N A MET B 1 38 ? 37.912 12.493 -1.931 0.53 9.61 105 MET B N 1
ATOM 756 N N B MET B 1 38 ? 37.913 12.492 -1.932 0.47 9.61 105 MET B N 1
ATOM 757 C CA A MET B 1 38 ? 37.178 11.387 -2.540 0.53 12.14 105 MET B CA 1
ATOM 758 C CA B MET B 1 38 ? 37.174 11.392 -2.544 0.47 12.26 105 MET B CA 1
ATOM 759 C C A MET B 1 38 ? 36.231 11.880 -3.627 0.53 13.11 105 MET B C 1
ATOM 760 C C B MET B 1 38 ? 36.256 11.896 -3.648 0.47 13.03 105 MET B C 1
ATOM 761 O O A MET B 1 38 ? 36.015 11.184 -4.629 0.53 12.93 105 MET B O 1
ATOM 762 O O B MET B 1 38 ? 36.080 11.229 -4.678 0.47 12.26 105 MET B O 1
ATOM 771 N N . SER B 1 39 ? 35.656 13.072 -3.450 1.00 10.41 106 SER B N 1
ATOM 772 C CA . SER B 1 39 ? 34.763 13.615 -4.470 1.00 12.21 106 SER B CA 1
ATOM 773 C C . SER B 1 39 ? 35.525 13.927 -5.754 1.00 15.28 106 SER B C 1
ATOM 774 O O . SER B 1 39 ? 35.068 13.589 -6.853 1.00 13.58 106 SER B O 1
ATOM 777 N N . LYS B 1 40 ? 36.698 14.557 -5.636 1.00 12.97 107 LYS B N 1
ATOM 778 C CA . LYS B 1 40 ? 37.535 14.816 -6.813 1.00 12.36 107 LYS B CA 1
ATOM 779 C C . LYS B 1 40 ? 38.004 13.525 -7.470 1.00 12.69 107 LYS B C 1
ATOM 780 O O . LYS B 1 40 ? 38.085 13.439 -8.700 1.00 14.03 107 LYS B O 1
ATOM 786 N N . TYR B 1 41 ? 38.371 12.532 -6.667 1.00 12.30 108 TYR B N 1
ATOM 787 C CA . TYR B 1 41 ? 38.814 11.255 -7.220 1.00 12.98 108 TYR B CA 1
ATOM 788 C C . TYR B 1 41 ? 37.699 10.587 -8.012 1.00 18.53 108 TYR B C 1
ATOM 789 O O . TYR B 1 41 ? 37.932 10.042 -9.100 1.00 19.37 108 TYR B O 1
ATOM 798 N N . ARG B 1 42 ? 36.477 10.625 -7.482 1.00 14.39 109 ARG B N 1
ATOM 799 C CA . ARG B 1 42 ? 35.331 10.081 -8.196 1.00 18.20 109 ARG B CA 1
ATOM 800 C C . ARG B 1 42 ? 35.098 10.827 -9.502 1.00 20.95 109 ARG B C 1
ATOM 801 O O . ARG B 1 42 ? 34.898 10.210 -10.553 1.00 23.85 109 ARG B O 1
ATOM 809 N N . LYS B 1 43 ? 35.125 12.161 -9.454 1.00 16.95 110 LYS B N 1
ATOM 810 C CA . LYS B 1 43 ? 34.899 12.936 -10.667 1.00 17.88 110 LYS B CA 1
ATOM 811 C C . LYS B 1 43 ? 36.013 12.737 -11.689 1.00 24.05 110 LYS B C 1
ATOM 812 O O . LYS B 1 43 ? 35.760 12.796 -12.901 1.00 25.53 110 LYS B O 1
ATOM 818 N N . GLN B 1 44 ? 37.247 12.515 -11.229 1.00 18.80 111 GLN B N 1
ATOM 819 C CA . GLN B 1 44 ? 38.332 12.186 -12.152 1.00 20.75 111 GLN B CA 1
ATOM 820 C C . GLN B 1 44 ? 38.085 10.840 -12.818 1.00 25.39 111 GLN B C 1
ATOM 821 O O . GLN B 1 44 ? 38.385 10.656 -14.008 1.00 27.67 111 GLN B O 1
ATOM 827 N N . MET B 1 45 ? 37.548 9.880 -12.066 1.00 25.31 112 MET B N 1
ATOM 828 C CA . MET B 1 45 ? 37.226 8.591 -12.665 1.00 32.49 112 MET B CA 1
ATOM 829 C C . MET B 1 45 ? 36.165 8.746 -13.747 1.00 38.49 112 MET B C 1
ATOM 830 O O . MET B 1 45 ? 36.244 8.102 -14.802 1.00 39.15 112 MET B O 1
ATOM 835 N N . LEU B 1 46 ? 35.169 9.607 -13.506 1.00 35.57 113 LEU B N 1
ATOM 836 C CA . LEU B 1 46 ? 34.156 9.894 -14.520 1.00 30.70 113 LEU B CA 1
ATOM 837 C C . LEU B 1 46 ? 34.792 10.465 -15.778 1.00 38.10 113 LEU B C 1
ATOM 838 O O . LEU B 1 46 ? 34.449 10.069 -16.900 1.00 41.28 113 LEU B O 1
ATOM 843 N N . GLN B 1 47 ? 35.725 11.401 -15.614 1.00 30.60 114 GLN B N 1
ATOM 844 C CA . GLN B 1 47 ? 36.373 11.967 -16.788 1.00 34.53 114 GLN B CA 1
ATOM 845 C C . GLN B 1 47 ? 37.259 10.939 -17.485 1.00 37.45 114 GLN B C 1
ATOM 846 O O . GLN B 1 47 ? 37.386 10.967 -18.716 1.00 35.99 114 GLN B O 1
ATOM 852 N N . LEU B 1 48 ? 37.862 10.013 -16.733 1.00 31.77 115 LEU B N 1
ATOM 853 C CA . LEU B 1 48 ? 38.604 8.937 -17.389 1.00 38.00 115 LEU B CA 1
ATOM 854 C C . LEU B 1 48 ? 37.666 7.996 -18.134 1.00 50.55 115 LEU B C 1
ATOM 855 O O . LEU B 1 48 ? 38.054 7.402 -19.149 1.00 45.58 115 LEU B O 1
ATOM 860 N N . MET B 1 49 ? 36.431 7.857 -17.648 1.00 52.32 116 MET B N 1
ATOM 861 C CA . MET B 1 49 ? 35.434 7.053 -18.345 1.00 61.63 116 MET B CA 1
ATOM 862 C C . MET B 1 49 ? 34.976 7.741 -19.626 1.00 58.68 116 MET B C 1
ATOM 863 O O . MET B 1 49 ? 34.741 7.079 -20.645 1.00 57.70 116 MET B O 1
ATOM 868 N N . VAL B 1 50 ? 34.858 9.070 -19.594 1.00 51.47 117 VAL B N 1
ATOM 869 C CA . VAL B 1 50 ? 34.462 9.824 -20.779 1.00 48.74 117 VAL B CA 1
ATOM 870 C C . VAL B 1 50 ? 35.558 9.775 -21.839 1.00 60.04 117 VAL B C 1
ATOM 871 O O . VAL B 1 50 ? 35.281 9.617 -23.035 1.00 60.42 117 VAL B O 1
ATOM 875 N N . ALA B 1 51 ? 36.821 9.890 -21.418 1.00 62.56 118 ALA B N 1
ATOM 876 C CA . ALA B 1 51 ? 37.925 9.899 -22.373 1.00 64.65 118 ALA B CA 1
ATOM 877 C C . ALA B 1 51 ? 38.160 8.516 -22.972 1.00 70.06 118 ALA B C 1
ATOM 878 O O . ALA B 1 51 ? 38.394 8.390 -24.180 1.00 78.05 118 ALA B O 1
ATOM 880 N N . LYS B 1 52 ? 38.108 7.471 -22.152 1.00 66.89 119 LYS B N 1
ATOM 881 C CA . LYS B 1 52 ? 38.292 6.112 -22.653 1.00 68.42 119 LYS B CA 1
ATOM 882 C C . LYS B 1 52 ? 37.000 5.569 -23.258 1.00 75.08 119 LYS B C 1
ATOM 883 O O . LYS B 1 52 ? 36.374 6.215 -24.102 1.00 75.93 119 LYS B O 1
ATOM 887 N N . TRP C 2 8 ? 52.397 20.077 16.826 1.00 66.31 172 TRP C N 1
ATOM 888 C CA . TRP C 2 8 ? 51.004 20.240 17.228 1.00 69.14 172 TRP C CA 1
ATOM 889 C C . TRP C 2 8 ? 50.065 19.945 16.058 1.00 69.71 172 TRP C C 1
ATOM 890 O O . TRP C 2 8 ? 50.157 18.888 15.432 1.00 67.34 172 TRP C O 1
ATOM 892 N N . LYS C 2 9 ? 49.161 20.878 15.760 1.00 69.53 173 LYS C N 1
ATOM 893 C CA . LYS C 2 9 ? 48.213 20.703 14.657 1.00 65.79 173 LYS C CA 1
ATOM 894 C C . LYS C 2 9 ? 48.754 21.224 13.333 1.00 59.73 173 LYS C C 1
ATOM 895 O O . LYS C 2 9 ? 48.024 21.837 12.546 1.00 53.91 173 LYS C O 1
ATOM 901 N N . GLN C 2 10 ? 50.036 20.982 13.057 1.00 60.48 174 GLN C N 1
ATOM 902 C CA . GLN C 2 10 ? 50.607 21.299 11.756 1.00 53.71 174 GLN C CA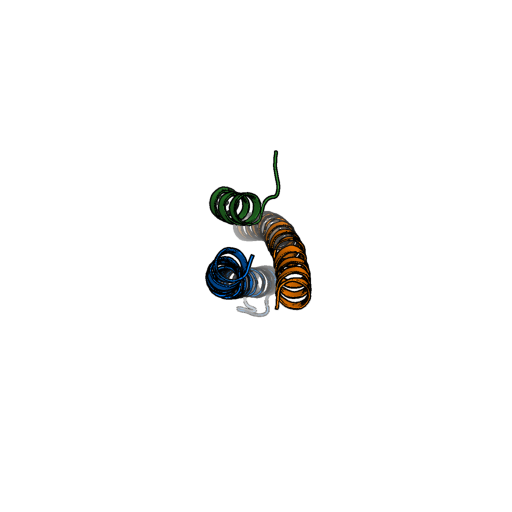 1
ATOM 903 C C . GLN C 2 10 ? 50.143 20.348 10.663 1.00 40.70 174 GLN C C 1
ATOM 904 O O . GLN C 2 10 ? 50.513 20.546 9.503 1.00 44.15 174 GLN C O 1
ATOM 910 N N . GLY C 2 11 ? 49.346 19.332 10.993 1.00 30.80 175 GLY C N 1
ATOM 911 C CA . GLY C 2 11 ? 48.810 18.442 9.978 1.00 37.70 175 GLY C CA 1
ATOM 912 C C . GLY C 2 11 ? 47.879 19.118 8.989 1.00 30.74 175 GLY C C 1
ATOM 913 O O . GLY C 2 11 ? 47.501 18.491 7.991 1.00 20.40 175 GLY C O 1
ATOM 914 N N . ARG C 2 12 ? 47.497 20.375 9.246 1.00 18.84 176 ARG C N 1
ATOM 915 C CA . ARG C 2 12 ? 46.679 21.115 8.292 1.00 18.35 176 ARG C CA 1
ATOM 916 C C . ARG C 2 12 ? 47.441 21.406 7.007 1.00 23.18 176 ARG C C 1
ATOM 917 O O . ARG C 2 12 ? 46.846 21.457 5.927 1.00 18.53 176 ARG C O 1
ATOM 925 N N . GLN C 2 13 ? 48.750 21.652 7.099 1.00 21.16 177 GLN C N 1
ATOM 926 C CA . GLN C 2 13 ? 49.480 21.971 5.877 1.00 25.80 177 GLN C CA 1
ATOM 927 C C . GLN C 2 13 ? 49.506 20.778 4.925 1.00 21.23 177 GLN C C 1
ATOM 928 O O . GLN C 2 13 ? 49.408 20.949 3.705 1.00 21.86 177 GLN C O 1
ATOM 934 N N . LEU C 2 14 ? 49.614 19.563 5.463 1.00 24.45 178 LEU C N 1
ATOM 935 C CA . LEU C 2 14 ? 49.543 18.376 4.616 1.00 27.57 178 LEU C CA 1
ATOM 936 C C . LEU C 2 14 ? 48.170 18.248 3.967 1.00 24.17 178 LEU C C 1
ATOM 937 O O . LEU C 2 14 ? 48.054 17.980 2.766 1.00 19.58 178 LEU C O 1
ATOM 942 N N . LEU C 2 15 ? 47.108 18.430 4.753 1.00 16.88 179 LEU C N 1
ATOM 943 C CA . LEU C 2 15 ? 45.768 18.378 4.176 1.00 15.89 179 LEU C CA 1
ATOM 944 C C . LEU C 2 15 ? 45.613 19.412 3.069 1.00 15.68 179 LEU C C 1
ATOM 945 O O . LEU C 2 15 ? 45.040 19.120 2.011 1.00 15.17 179 LEU C O 1
ATOM 950 N N . ARG C 2 16 ? 46.122 20.628 3.293 1.00 16.22 180 ARG C N 1
ATOM 951 C CA . ARG C 2 16 ? 45.998 21.662 2.271 1.00 19.26 180 ARG C CA 1
ATOM 952 C C . ARG C 2 16 ? 46.799 21.308 1.020 1.00 17.71 180 ARG C C 1
ATOM 953 O O . ARG C 2 16 ? 46.356 21.582 -0.096 1.00 20.37 180 ARG C O 1
ATOM 961 N N . GLN C 2 17 ? 47.970 20.692 1.185 1.00 17.34 181 GLN C N 1
ATOM 962 C CA . GLN C 2 17 ? 48.741 20.224 0.031 1.00 19.96 181 GLN C CA 1
ATOM 963 C C . GLN C 2 17 ? 47.932 19.239 -0.804 1.00 20.96 181 GLN C C 1
ATOM 964 O O . GLN C 2 17 ? 47.872 19.349 -2.040 1.00 20.30 181 GLN C O 1
ATOM 970 N N . TYR C 2 18 ? 47.298 18.268 -0.139 1.00 15.99 182 TYR C N 1
ATOM 971 C CA . TYR C 2 18 ? 46.457 17.302 -0.841 1.00 15.51 182 TYR C CA 1
ATOM 972 C C . TYR C 2 18 ? 45.303 17.997 -1.550 1.00 18.30 182 TYR C C 1
ATOM 973 O O . TYR C 2 18 ? 44.987 17.691 -2.709 1.00 14.87 182 TYR C O 1
ATOM 982 N N . LEU C 2 19 ? 44.626 18.902 -0.844 1.00 14.72 183 LEU C N 1
ATOM 983 C CA . LEU C 2 19 ? 43.453 19.549 -1.424 1.00 14.43 183 LEU C CA 1
ATOM 984 C C . LEU C 2 19 ? 43.845 20.390 -2.630 1.00 23.00 183 LEU C C 1
ATOM 985 O O . LEU C 2 19 ? 43.125 20.428 -3.635 1.00 18.18 183 LEU C O 1
ATOM 990 N N . GLN C 2 20 ? 44.991 21.062 -2.552 1.00 16.86 184 GLN C N 1
ATOM 991 C CA . GLN C 2 20 ? 45.439 21.838 -3.705 1.00 16.28 184 GLN C CA 1
ATOM 992 C C . GLN C 2 20 ? 45.897 20.933 -4.840 1.00 16.98 184 GLN C C 1
ATOM 993 O O . GLN C 2 20 ? 45.735 21.285 -6.014 1.00 21.65 184 GLN C O 1
ATOM 999 N N . GLU C 2 21 ? 46.453 19.763 -4.518 1.00 18.32 185 GLU C N 1
ATOM 1000 C CA . GLU C 2 21 ? 46.896 18.852 -5.570 1.00 20.85 185 GLU C CA 1
ATOM 1001 C C . GLU C 2 21 ? 45.724 18.346 -6.400 1.00 24.50 185 GLU C C 1
ATOM 1002 O O . GLU C 2 21 ? 45.867 18.165 -7.616 1.00 20.17 185 GLU C O 1
ATOM 1008 N N . VAL C 2 22 ? 44.558 18.139 -5.784 1.00 20.63 186 VAL C N 1
ATOM 1009 C CA . VAL C 2 22 ? 43.400 17.658 -6.534 1.00 18.89 186 VAL C CA 1
ATOM 1010 C C . VAL C 2 22 ? 42.565 18.818 -7.065 1.00 24.33 186 VAL C C 1
ATOM 1011 O O . VAL C 2 22 ? 41.487 18.599 -7.624 1.00 21.58 186 VAL C O 1
ATOM 1015 N N . GLY C 2 23 ? 43.041 20.052 -6.906 1.00 20.31 187 GLY C N 1
ATOM 1016 C CA . GLY C 2 23 ? 42.453 21.172 -7.624 1.00 21.65 187 GLY C CA 1
ATOM 1017 C C . GLY C 2 23 ? 41.589 22.133 -6.832 1.00 24.31 187 GLY C C 1
ATOM 1018 O O . GLY C 2 23 ? 40.973 23.023 -7.436 1.00 23.08 187 GLY C O 1
ATOM 1019 N N . TYR C 2 24 ? 41.509 21.984 -5.514 1.00 22.68 188 TYR C N 1
ATOM 1020 C CA . TYR C 2 24 ? 40.832 22.992 -4.716 1.00 26.95 188 TYR C CA 1
ATOM 1021 C C . TYR C 2 24 ? 41.756 24.183 -4.499 1.00 32.95 188 TYR C C 1
ATOM 1022 O O . TYR C 2 24 ? 42.982 24.068 -4.574 1.00 27.38 188 TYR C O 1
ATOM 1031 N N . THR C 2 25 ? 41.156 25.335 -4.216 1.00 38.84 189 THR C N 1
ATOM 1032 C CA . THR C 2 25 ? 41.893 26.586 -4.159 1.00 45.11 189 THR C CA 1
ATOM 1033 C C . THR C 2 25 ? 41.594 27.320 -2.864 1.00 51.22 189 THR C C 1
ATOM 1034 O O . THR C 2 25 ? 40.651 26.995 -2.137 1.00 50.14 189 THR C O 1
ATOM 1038 N N . ASP C 2 26 ? 42.430 28.312 -2.584 1.00 59.35 190 ASP C N 1
ATOM 1039 C CA . ASP C 2 26 ? 42.216 29.214 -1.465 1.00 71.06 190 ASP C CA 1
ATOM 1040 C C . ASP C 2 26 ? 41.401 30.422 -1.919 1.00 83.42 190 ASP C C 1
ATOM 1041 O O . ASP C 2 26 ? 41.541 30.889 -3.050 1.00 84.59 190 ASP C O 1
#

Organism: Homo sapiens (NCBI:txid9606)

InterPro domains:
  IPR008555 SIKE family [PF05769] (2-187)
  IPR008555 SIKE family [PTHR12186] (1-202)

Sequence (118 aa):
STMALLSQENTQIRDLQQENRRELWWISSLEEHQDALELIIMSSKYRKQMLQLMVAKLSQENTQIRRDLQQENRELWISSLEEHQDALELIMMSKYRKQMLQLMVAKWKQGRQLLRQYLQEVGYTD

Secondary structure (DSSP, 8-state):
--SGGGSHHHHHHHHHHHHHHHHHHHHHHHHHHHHHHHHHHHHHHHHHHHH-/--HHHHHHHHHHHHHHHHHHHHHHHHHHHHHHHHHHHHHHHHHHHH-/--THHHHHHHHHHHTT---

Foldseek 3Di:
DPPPCPDPVNVVVVVVVVVVVVVVVVVVVVVVVVVVVVVVVVVVVVVVVVVD/DDVVVVVVVVVVVVVVVVVVVVVVVVVVVVVVVVVVVVVVVVVVVVD/DPPCVVVVVVVCVVVPDDD

Radius of gyration: 20.75 Å; Cα contacts (8 Å, |Δi|>4): 73; chains: 3; bounding box: 17×26×71 Å

Solvent-accessible surface area: 8561 Å² total; per-residue (Å²): 115,145,125,68,106,137,3,76,52,44,42,93,14,120,90,30,82,107,71,8,155,90,8,152,65,27,12,88,105,26,73,88,35,0,100,98,29,0,32,89,14,99,126,11,84,122,89,26,76,129,57,88,129,56,142,62,53,74,79,16,147,90,24,64,105,77,18,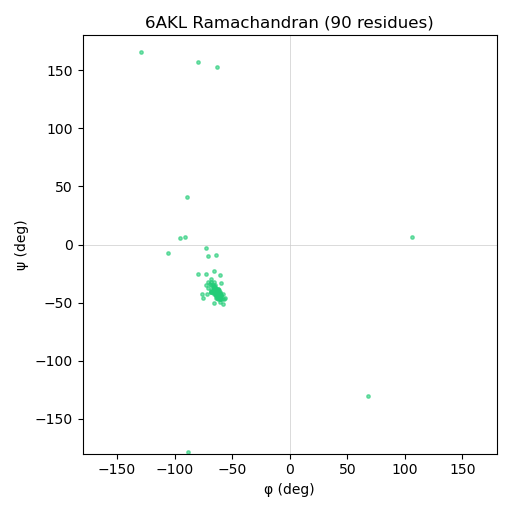140,97,18,128,94,23,25,124,52,7,70,74,2,19,86,61,0,79,36,61,49,127,104,13,91,96,83,21,152,114,38,138,128,129,131,30,96,117,73,10,89,83,15,31,92,68,5,48,59,127,152

B-factor: mean 28.53, std 18.42, range [5.86, 92.74]

GO terms:
  GO:0035331 negative regulation of hippo signaling (P, IDA)
  GO:0030674 protein-macromolecule adaptor activity (F, IDA)
  GO:0090443 FAR/SIN/STRIPAK complex (C, IDA)
  GO:0005737 cytoplasm (C, EXP)
  GO:0005515 protein binding (F, IPI)
  GO:0005829 cytosol (C, TAS)
  GO:0031267 small GTPase binding (F, IPI)
  GO:0019901 protein kinase binding (F, IPI)